Protein AF-A0A437DG33-F1 (afdb_monomer_lite)

InterPro domains:
  IPR027857 Protein SPO16 homolog [PF15162] (9-150)
  IPR027857 Protein SPO16 homolog [PTHR31408] (3-150)

Radius of gyration: 18.54 Å; chains: 1; bounding box: 57×45×47 Å

Organism: Oryzias javanicus (NCBI:txid123683)

Foldseek 3Di:
DDDPPPPVPQDEFEKEFEPLCCVPVLVVVNVVSVHHYHYDPPDQHQ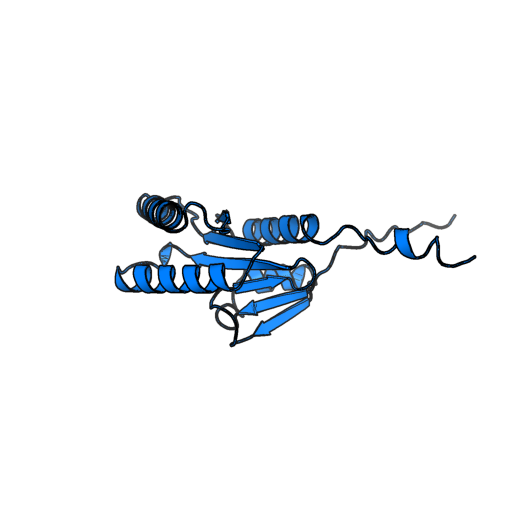KIAGPQLLEIEREDEQVPCPDPVVLVVVLVSVVVVLVVGQHYEYEYADQPVDPSSVVSVVVSCVVCPPGNYHYDYDNDSNVVSVVVVVVSVVSRDDPPPVVVVVPPPD

Secondary structure (DSSP, 8-state):
-------------EEEEEGGGTTSHHHHHHHHTT-EEEEESSS-TTEEEETTTTEEEEEEEGGG--SHHHHHHHHHHHHHHHHH-SEEEEEEE-SS--HHHHHHHHHHHHHTTTSSEEEEEESSHHHHHHHHHHHHHHHS---TTTTTTTSS--

Sequence (154 aa):
MATDGETTNQWKTTVIISSSIQNHESCRILSTQQHRIRFSDRITSGAFIFPLSGTAFLFVELQELAENSEELELMDRIKNFVEIHRNCFLLLFAPLNEPKELQTLKVIQNRFFGSNLKILTVRNYAEMVKGMLMIVKATSKPHMDSIRDRNASG

pLDDT: mean 85.23, std 17.35, range [36.38, 98.38]

Structure (mmCIF, N/CA/C/O backbone):
data_AF-A0A437DG33-F1
#
_entry.id   AF-A0A437DG33-F1
#
loop_
_atom_site.group_PDB
_atom_site.id
_atom_site.type_symbol
_atom_site.label_atom_id
_atom_site.label_alt_id
_atom_site.label_comp_id
_atom_site.label_asym_id
_atom_site.label_entity_id
_atom_site.label_seq_id
_atom_site.pdbx_PDB_ins_code
_atom_site.Cartn_x
_atom_site.Cartn_y
_atom_site.Cartn_z
_atom_site.occupancy
_atom_site.B_iso_or_equiv
_atom_site.auth_seq_id
_atom_site.auth_comp_id
_atom_site.auth_asym_id
_atom_site.auth_atom_id
_atom_site.pdbx_PDB_model_num
ATOM 1 N N . MET A 1 1 ? 38.107 10.844 -29.685 1.00 36.59 1 MET A N 1
ATOM 2 C CA . MET A 1 1 ? 37.844 10.737 -28.236 1.00 36.59 1 MET A CA 1
ATOM 3 C C . MET A 1 1 ? 36.358 10.473 -28.093 1.00 36.59 1 MET A C 1
ATOM 5 O O . MET A 1 1 ? 35.576 11.341 -28.452 1.00 36.59 1 MET A O 1
ATOM 9 N N . ALA A 1 2 ? 35.981 9.241 -27.753 1.00 36.38 2 ALA A N 1
ATOM 10 C CA . ALA A 1 2 ? 34.582 8.859 -27.605 1.00 36.38 2 ALA A CA 1
ATOM 11 C C . ALA A 1 2 ? 34.056 9.433 -26.285 1.00 36.38 2 ALA A C 1
ATOM 13 O O . ALA A 1 2 ? 34.645 9.204 -25.232 1.00 36.38 2 ALA A O 1
ATOM 14 N N . THR A 1 3 ? 32.993 10.227 -26.361 1.00 42.16 3 THR A N 1
ATOM 15 C CA . THR A 1 3 ? 32.213 10.656 -25.203 1.00 42.16 3 THR A CA 1
ATOM 16 C C . THR A 1 3 ? 31.373 9.468 -24.763 1.00 42.16 3 THR A C 1
ATOM 18 O O . THR A 1 3 ? 30.399 9.122 -25.434 1.00 42.16 3 THR A O 1
ATOM 21 N N . ASP A 1 4 ? 31.788 8.819 -23.682 1.00 44.69 4 ASP A N 1
ATOM 22 C CA . ASP A 1 4 ? 31.014 7.771 -23.033 1.00 44.69 4 ASP A CA 1
ATOM 23 C C . ASP A 1 4 ? 29.781 8.435 -22.403 1.00 44.69 4 ASP A C 1
ATOM 25 O O . ASP A 1 4 ? 29.853 9.117 -21.379 1.00 44.69 4 ASP A O 1
ATOM 29 N N . GLY A 1 5 ? 28.660 8.368 -23.119 1.00 43.00 5 GLY A N 1
ATOM 30 C CA . GLY A 1 5 ? 27.367 8.824 -22.638 1.00 43.00 5 GLY A CA 1
ATOM 31 C C . GLY A 1 5 ? 26.876 7.831 -21.603 1.00 43.00 5 GLY A C 1
ATOM 32 O O . GLY A 1 5 ? 26.131 6.913 -21.935 1.00 43.00 5 GLY A O 1
ATOM 33 N N . GLU A 1 6 ? 27.315 8.003 -20.360 1.00 41.72 6 GLU A N 1
ATOM 34 C CA . GLU A 1 6 ? 26.864 7.221 -19.218 1.00 41.72 6 GLU A CA 1
ATOM 35 C C . GLU A 1 6 ? 25.379 7.541 -18.973 1.00 41.72 6 GLU A C 1
ATOM 37 O O . GLU A 1 6 ? 24.998 8.422 -18.199 1.00 41.72 6 GLU A O 1
ATOM 42 N N . THR A 1 7 ? 24.494 6.863 -19.707 1.00 47.19 7 THR A N 1
ATOM 43 C CA . THR A 1 7 ? 23.064 6.869 -19.425 1.00 47.19 7 THR A CA 1
ATOM 44 C C . THR A 1 7 ? 22.897 6.233 -18.057 1.00 47.19 7 THR A C 1
ATOM 46 O O . THR A 1 7 ? 22.917 5.008 -17.929 1.00 47.19 7 THR A O 1
ATOM 49 N N . THR A 1 8 ? 22.776 7.060 -17.019 1.00 52.84 8 THR A N 1
ATOM 50 C CA . THR A 1 8 ? 22.376 6.607 -15.687 1.00 52.84 8 THR A CA 1
ATOM 51 C C . THR A 1 8 ? 21.097 5.790 -15.845 1.00 52.84 8 THR A C 1
ATOM 53 O O . THR A 1 8 ? 20.030 6.307 -16.174 1.00 52.84 8 THR A O 1
ATOM 56 N N . ASN A 1 9 ? 21.227 4.471 -15.724 1.00 63.84 9 ASN A N 1
ATOM 57 C CA . ASN A 1 9 ? 20.149 3.550 -16.043 1.00 63.84 9 ASN A CA 1
ATOM 58 C C . ASN A 1 9 ? 19.071 3.725 -14.962 1.00 63.84 9 ASN A C 1
ATOM 60 O O . ASN A 1 9 ? 19.217 3.248 -13.833 1.00 63.84 9 ASN A O 1
ATOM 64 N N . GLN A 1 10 ? 18.038 4.519 -15.257 1.00 79.75 10 GLN A N 1
ATOM 65 C CA . GLN A 1 10 ? 17.019 4.880 -14.278 1.00 79.75 10 GLN A CA 1
ATOM 66 C C . GLN A 1 10 ? 16.288 3.609 -13.841 1.00 79.75 10 GLN A C 1
ATOM 68 O O . GLN A 1 10 ? 15.627 2.959 -14.648 1.00 79.75 10 GLN A O 1
ATOM 73 N N . TRP A 1 11 ? 16.404 3.253 -12.560 1.00 88.69 11 TRP A N 1
ATOM 74 C CA . TRP A 1 11 ? 15.794 2.040 -12.014 1.00 88.69 11 TRP A CA 1
ATOM 75 C C . TRP A 1 11 ? 14.281 2.018 -12.268 1.00 88.69 11 TRP A C 1
ATOM 77 O O . TRP A 1 11 ? 13.568 2.948 -11.885 1.00 88.69 11 TRP A O 1
ATOM 87 N N . LYS A 1 12 ? 13.792 0.943 -12.894 1.00 91.94 12 LYS A N 1
ATOM 88 C CA . LYS A 1 12 ? 12.369 0.712 -13.171 1.00 91.94 12 LYS A CA 1
ATOM 89 C C . LYS A 1 12 ? 11.863 -0.506 -12.404 1.00 91.94 12 LYS A C 1
ATOM 91 O O . LYS A 1 12 ? 12.618 -1.400 -12.039 1.00 91.94 12 LYS A O 1
ATOM 96 N N . THR A 1 13 ? 10.552 -0.553 -12.198 1.00 94.00 13 THR A N 1
ATOM 97 C CA . THR A 1 13 ? 9.862 -1.675 -11.553 1.00 94.00 13 THR A CA 1
ATOM 98 C C . THR A 1 13 ? 8.448 -1.799 -12.113 1.00 94.00 13 THR A C 1
ATOM 100 O O . THR A 1 13 ? 7.987 -0.919 -12.846 1.00 94.00 13 THR A O 1
ATOM 103 N N . THR A 1 14 ? 7.777 -2.901 -11.786 1.00 96.12 14 THR A N 1
ATOM 104 C CA . THR A 1 14 ? 6.357 -3.108 -12.079 1.00 96.12 14 THR A CA 1
ATOM 105 C C . THR A 1 14 ? 5.549 -2.955 -10.799 1.00 96.12 14 THR A C 1
ATOM 107 O O . THR A 1 14 ? 5.908 -3.529 -9.771 1.00 96.12 14 THR A O 1
ATOM 110 N N . VAL A 1 15 ? 4.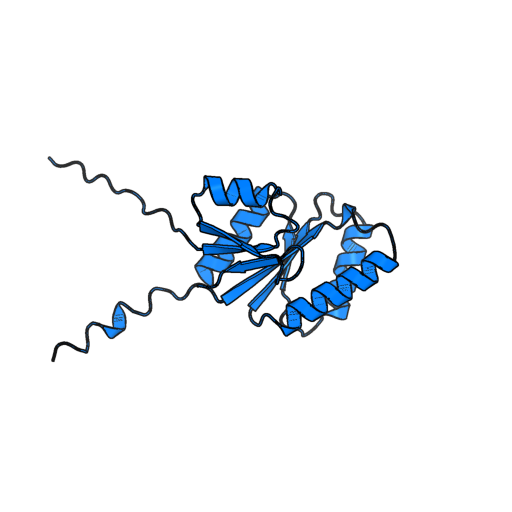445 -2.222 -10.884 1.00 97.81 15 VAL A N 1
ATOM 111 C CA . VAL A 1 15 ? 3.476 -2.045 -9.804 1.00 97.81 15 VAL A CA 1
ATOM 112 C C . VAL A 1 15 ? 2.089 -2.468 -10.284 1.00 97.81 15 VAL A C 1
ATOM 114 O O . VAL A 1 15 ? 1.682 -2.150 -11.403 1.00 97.81 15 VAL A O 1
ATOM 117 N N . ILE A 1 16 ? 1.380 -3.216 -9.444 1.00 98.25 16 ILE A N 1
ATOM 118 C CA . ILE A 1 16 ? -0.036 -3.541 -9.614 1.00 98.25 16 ILE A CA 1
ATOM 119 C C . ILE A 1 16 ? -0.815 -2.624 -8.676 1.00 98.25 16 ILE A C 1
ATOM 121 O O . ILE A 1 16 ? -0.557 -2.624 -7.475 1.00 98.25 16 ILE A O 1
ATOM 125 N N . ILE A 1 17 ? -1.727 -1.828 -9.216 1.00 98.25 17 ILE A N 1
ATOM 126 C CA . ILE A 1 17 ? -2.469 -0.797 -8.490 1.00 98.25 17 ILE A CA 1
ATOM 127 C C . ILE A 1 17 ? -3.953 -1.154 -8.499 1.00 98.25 17 ILE A C 1
ATOM 129 O O . ILE A 1 17 ? -4.469 -1.639 -9.508 1.00 98.25 17 ILE A O 1
ATOM 133 N N . SER A 1 18 ? -4.638 -0.931 -7.378 1.00 97.69 18 SER A N 1
ATOM 134 C CA . SER A 1 18 ? -6.089 -1.098 -7.316 1.00 97.69 18 SER A CA 1
ATOM 135 C C . SER A 1 18 ? -6.768 -0.189 -8.337 1.00 97.69 18 SER A C 1
ATOM 137 O O . SER A 1 18 ? -6.489 1.012 -8.387 1.00 97.69 18 SER A O 1
ATOM 139 N N . SER A 1 19 ? -7.709 -0.732 -9.110 1.00 96.88 19 SER A N 1
ATOM 140 C CA . SER A 1 19 ? -8.491 0.054 -10.073 1.00 96.88 19 SER A CA 1
ATOM 141 C C . SER A 1 19 ? -9.273 1.197 -9.409 1.00 96.88 19 SER A C 1
ATOM 143 O O . SER A 1 19 ? -9.558 2.194 -10.068 1.00 96.88 19 SER A O 1
ATOM 145 N N . SER A 1 20 ? -9.555 1.111 -8.099 1.00 95.00 20 SER A N 1
ATOM 146 C CA . SER A 1 20 ? -10.225 2.179 -7.337 1.00 95.00 20 SER A CA 1
ATOM 147 C C . SER A 1 20 ? -9.462 3.507 -7.301 1.00 95.00 20 SER A C 1
ATOM 149 O O . SER A 1 20 ? -10.075 4.549 -7.106 1.00 95.00 20 SER A O 1
ATOM 151 N N . ILE A 1 21 ? -8.146 3.492 -7.534 1.00 93.38 21 ILE A N 1
ATOM 152 C CA . ILE A 1 21 ? -7.284 4.685 -7.518 1.00 93.38 21 ILE A CA 1
ATOM 153 C C . ILE A 1 21 ? -6.563 4.901 -8.858 1.00 93.38 21 ILE A C 1
ATOM 155 O O . ILE A 1 21 ? -5.524 5.555 -8.925 1.00 93.38 21 ILE A O 1
ATOM 159 N N . GLN A 1 22 ? -7.100 4.366 -9.959 1.00 93.44 22 GLN A N 1
ATOM 160 C CA . GLN A 1 22 ? -6.448 4.442 -11.275 1.00 93.44 22 GLN A CA 1
ATOM 161 C C . GLN A 1 22 ? -6.225 5.876 -11.791 1.00 93.44 22 GLN A C 1
ATOM 163 O O . GLN A 1 22 ? -5.235 6.134 -12.471 1.00 93.44 22 GLN A O 1
ATOM 168 N N . ASN A 1 23 ? -7.100 6.815 -11.412 1.00 92.50 23 ASN A N 1
ATOM 169 C CA . ASN A 1 23 ? -7.025 8.230 -11.800 1.00 92.50 23 ASN A CA 1
ATOM 170 C C . ASN A 1 23 ? -6.278 9.104 -10.775 1.00 92.50 23 ASN A C 1
ATOM 172 O O . ASN A 1 23 ? -6.239 10.323 -10.913 1.00 92.50 23 ASN A O 1
ATOM 176 N N . HIS A 1 24 ? -5.706 8.495 -9.736 1.00 93.19 24 HIS A N 1
ATOM 177 C CA . HIS A 1 24 ? -5.035 9.203 -8.654 1.00 93.19 24 HIS A CA 1
ATOM 178 C C . HIS A 1 24 ? -3.672 9.773 -9.093 1.00 93.19 24 HIS A C 1
ATOM 180 O O . HIS A 1 24 ? -2.974 9.191 -9.928 1.00 93.19 24 HIS A O 1
ATOM 186 N N . GLU A 1 25 ? -3.244 10.892 -8.498 1.00 94.19 25 GLU A N 1
ATOM 187 C CA . GLU A 1 25 ? -2.017 11.611 -8.887 1.00 94.19 25 GLU A CA 1
ATOM 188 C C . GLU A 1 25 ? -0.754 10.738 -8.783 1.00 94.19 25 GLU A C 1
ATOM 190 O O . GLU A 1 25 ? 0.156 10.825 -9.608 1.00 94.19 25 GLU A O 1
ATOM 195 N N . SER A 1 26 ? -0.715 9.809 -7.826 1.00 94.38 26 SER A N 1
ATOM 196 C CA . SER A 1 26 ? 0.388 8.848 -7.695 1.00 94.38 26 SER A CA 1
ATOM 197 C C . SER A 1 26 ? 0.609 8.000 -8.955 1.00 94.38 26 SER A C 1
ATOM 199 O O . SER A 1 26 ? 1.758 7.728 -9.309 1.00 94.38 26 SER A O 1
ATOM 201 N N . CYS A 1 27 ? -0.455 7.632 -9.676 1.00 95.19 27 CYS A N 1
ATOM 202 C CA . CYS A 1 27 ? -0.376 6.888 -10.936 1.00 95.19 27 CYS A CA 1
ATOM 203 C C . CYS A 1 27 ? 0.279 7.724 -12.043 1.00 95.19 27 CYS A C 1
ATOM 205 O O . CYS A 1 27 ? 1.062 7.197 -12.839 1.00 95.19 27 CYS A O 1
ATOM 207 N N . ARG A 1 28 ? 0.021 9.037 -12.064 1.00 96.06 28 ARG A N 1
ATOM 208 C CA . ARG A 1 28 ? 0.639 9.982 -13.008 1.00 96.06 28 ARG A CA 1
ATOM 209 C C . ARG A 1 28 ? 2.127 10.157 -12.722 1.00 96.06 28 ARG A C 1
ATOM 211 O O . ARG A 1 28 ? 2.933 10.106 -13.652 1.00 96.06 28 ARG A O 1
ATOM 218 N N . ILE A 1 29 ? 2.506 10.274 -11.448 1.00 96.50 29 ILE A N 1
ATOM 219 C CA . ILE A 1 29 ? 3.912 10.376 -11.024 1.00 96.50 29 ILE A CA 1
ATOM 220 C C . ILE A 1 29 ? 4.679 9.099 -11.400 1.00 96.50 29 ILE A C 1
ATOM 222 O O . ILE A 1 29 ? 5.731 9.175 -12.036 1.00 96.50 29 ILE A O 1
ATOM 226 N N . LEU A 1 30 ? 4.128 7.921 -11.082 1.00 95.94 30 LEU A N 1
ATOM 227 C CA . LEU A 1 30 ? 4.723 6.623 -11.428 1.00 95.94 30 LEU A CA 1
ATOM 228 C C . LEU A 1 30 ? 4.874 6.436 -12.948 1.00 95.94 30 LEU A C 1
ATOM 230 O O . LEU A 1 30 ? 5.916 5.965 -13.409 1.00 95.94 30 LEU A O 1
ATOM 234 N N . SER A 1 31 ? 3.866 6.849 -13.725 1.00 94.06 31 SER A N 1
ATOM 235 C CA . SER A 1 31 ? 3.899 6.811 -15.196 1.00 94.06 31 SER A CA 1
ATOM 236 C C . SER A 1 31 ? 4.959 7.747 -15.774 1.00 94.06 31 SER A C 1
ATOM 238 O O . SER A 1 31 ? 5.707 7.353 -16.665 1.00 94.06 31 SER A O 1
ATOM 240 N N . THR A 1 32 ? 5.076 8.965 -15.237 1.00 94.94 32 THR A N 1
ATOM 241 C CA . THR A 1 32 ? 6.070 9.963 -15.675 1.00 94.94 32 THR A CA 1
ATOM 242 C C . THR A 1 32 ? 7.496 9.475 -15.419 1.00 94.94 32 THR A C 1
ATOM 244 O O . THR A 1 32 ? 8.397 9.702 -16.220 1.00 94.94 32 THR A O 1
ATOM 247 N N . GLN A 1 33 ? 7.698 8.718 -14.339 1.00 94.06 33 GLN A N 1
ATOM 248 C CA . GLN A 1 33 ? 8.959 8.039 -14.035 1.00 94.06 33 GLN A CA 1
ATOM 249 C C . GLN A 1 33 ? 9.153 6.730 -14.830 1.00 94.06 33 GLN A C 1
ATOM 251 O O . GLN A 1 33 ? 10.124 6.011 -14.604 1.00 94.06 33 GLN A O 1
ATOM 256 N N . GLN A 1 34 ? 8.270 6.423 -15.787 1.00 93.06 34 GLN A N 1
ATOM 257 C CA . GLN A 1 34 ? 8.272 5.249 -16.671 1.00 93.06 34 GLN A CA 1
ATOM 258 C C . GLN A 1 34 ? 8.310 3.898 -15.928 1.00 93.06 34 GLN A C 1
ATOM 260 O O . GLN A 1 34 ? 8.895 2.925 -16.412 1.00 93.06 34 GLN A O 1
ATOM 265 N N . HIS A 1 35 ? 7.703 3.817 -14.740 1.00 94.94 35 HIS A N 1
ATOM 266 C CA . HIS A 1 35 ? 7.423 2.529 -14.106 1.00 94.94 35 HIS A CA 1
ATOM 267 C C . HIS A 1 35 ? 6.282 1.817 -14.841 1.00 94.94 35 HIS A C 1
ATOM 269 O O . HIS A 1 35 ? 5.375 2.449 -15.382 1.00 94.94 35 HIS A O 1
ATOM 275 N N . ARG A 1 36 ? 6.298 0.481 -14.852 1.00 96.56 36 ARG A N 1
ATOM 276 C CA . ARG A 1 36 ? 5.235 -0.298 -15.493 1.00 96.56 36 ARG A CA 1
ATOM 277 C C . ARG A 1 36 ? 4.046 -0.423 -14.546 1.00 96.56 36 ARG A C 1
ATOM 279 O O . ARG A 1 36 ? 4.148 -1.112 -13.533 1.00 96.56 36 ARG A O 1
ATOM 286 N N . ILE A 1 37 ? 2.920 0.182 -14.904 1.00 97.69 37 ILE A N 1
ATOM 287 C CA . ILE A 1 37 ? 1.678 0.115 -14.126 1.00 97.69 37 ILE A CA 1
ATOM 288 C C . ILE A 1 37 ? 0.750 -0.956 -14.704 1.00 97.69 37 ILE A C 1
ATOM 290 O O . ILE A 1 37 ? 0.607 -1.087 -15.920 1.00 97.69 37 ILE A O 1
ATOM 294 N N . ARG A 1 38 ? 0.124 -1.740 -13.825 1.00 97.94 38 ARG A N 1
ATOM 295 C CA . ARG A 1 38 ? -0.997 -2.631 -14.140 1.00 97.94 38 ARG A CA 1
ATOM 296 C C . ARG A 1 38 ? -2.129 -2.343 -13.164 1.00 97.94 38 ARG A C 1
ATOM 298 O O . ARG A 1 38 ? -1.859 -2.195 -11.979 1.00 97.94 38 ARG A O 1
ATOM 305 N N . PHE A 1 39 ? -3.365 -2.311 -13.637 1.00 97.94 39 PHE A N 1
ATOM 306 C CA . PHE A 1 39 ? -4.533 -2.145 -12.772 1.00 97.94 39 PHE A CA 1
ATOM 307 C C . PHE A 1 39 ? -5.199 -3.492 -12.482 1.00 97.94 39 PHE A C 1
ATOM 309 O O . PHE A 1 39 ? -5.108 -4.413 -13.297 1.00 97.94 39 PHE A O 1
ATOM 316 N N . SER A 1 40 ? -5.819 -3.622 -11.310 1.00 97.56 40 SER A N 1
ATOM 317 C CA . SER A 1 40 ? -6.555 -4.818 -10.893 1.00 97.56 40 SER A CA 1
ATOM 318 C C . SER A 1 40 ? -7.713 -4.447 -9.969 1.00 97.56 40 SER A C 1
ATOM 320 O O . SER A 1 40 ? -7.545 -3.674 -9.029 1.00 97.56 40 SER A O 1
ATOM 322 N N . ASP A 1 41 ? -8.876 -5.035 -10.219 1.00 96.00 41 ASP A N 1
ATOM 323 C CA . ASP A 1 41 ? -10.087 -4.971 -9.394 1.00 96.00 41 ASP A CA 1
ATOM 324 C C . ASP A 1 41 ? -10.107 -6.034 -8.279 1.00 96.00 41 ASP A C 1
ATOM 326 O O . ASP A 1 41 ? -10.910 -5.956 -7.356 1.00 96.00 41 ASP A O 1
ATOM 330 N N . ARG A 1 42 ? -9.203 -7.022 -8.336 1.00 94.44 42 ARG A N 1
ATOM 331 C CA . ARG A 1 42 ? -9.151 -8.160 -7.396 1.00 94.44 42 ARG A CA 1
ATOM 332 C C . ARG A 1 42 ? -8.288 -7.933 -6.157 1.00 94.44 42 ARG A C 1
ATOM 334 O O . ARG A 1 42 ? -8.113 -8.854 -5.365 1.00 94.44 42 ARG A O 1
ATOM 341 N N . ILE A 1 43 ? -7.672 -6.764 -6.031 1.00 95.69 43 ILE A N 1
ATOM 342 C CA . ILE A 1 43 ? -6.796 -6.432 -4.902 1.00 95.69 43 ILE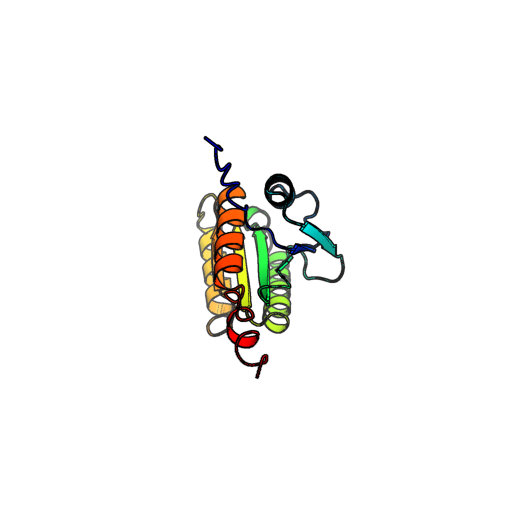 A CA 1
ATOM 343 C C . ILE A 1 43 ? -7.472 -5.403 -4.005 1.00 95.69 43 ILE A C 1
ATOM 345 O O . ILE A 1 43 ? -8.400 -4.721 -4.432 1.00 95.69 43 ILE A O 1
ATOM 349 N N . THR A 1 44 ? -7.014 -5.297 -2.759 1.00 96.00 44 THR A N 1
ATOM 350 C CA . THR A 1 44 ? -7.587 -4.372 -1.778 1.00 96.00 44 THR A CA 1
ATOM 351 C C . THR A 1 44 ? -7.674 -2.950 -2.339 1.00 96.00 44 THR A C 1
ATOM 353 O O . THR A 1 44 ? -6.706 -2.448 -2.913 1.00 96.00 44 THR A O 1
ATOM 356 N N . SER A 1 45 ? -8.821 -2.286 -2.155 1.00 94.88 45 SER A N 1
ATOM 357 C CA . SER A 1 45 ? -9.003 -0.895 -2.588 1.00 94.88 45 SER A CA 1
ATOM 358 C C . SER A 1 45 ? -7.899 0.002 -2.018 1.00 94.88 45 SER A C 1
ATOM 360 O O . SER A 1 45 ? -7.576 -0.102 -0.837 1.00 94.88 45 SER A O 1
ATOM 362 N N . GLY A 1 46 ? -7.301 0.851 -2.859 1.00 95.06 46 GLY A N 1
ATOM 363 C CA . GLY A 1 46 ? -6.172 1.709 -2.481 1.00 95.06 46 GLY A CA 1
ATOM 364 C C . GLY A 1 46 ? -4.804 1.011 -2.444 1.00 95.06 46 GLY A C 1
ATOM 365 O O . GLY A 1 46 ? -3.819 1.632 -2.046 1.00 95.06 46 GLY A O 1
ATOM 366 N N . ALA A 1 47 ? -4.704 -0.266 -2.831 1.00 97.75 47 ALA A N 1
ATOM 367 C CA . ALA A 1 47 ? -3.443 -0.999 -2.761 1.00 97.75 47 ALA A CA 1
ATOM 368 C C . ALA A 1 47 ? -2.486 -0.725 -3.934 1.00 97.75 47 ALA A C 1
ATOM 370 O O . ALA A 1 47 ? -2.893 -0.569 -5.087 1.00 97.75 47 ALA A O 1
ATOM 371 N N . PHE A 1 48 ? -1.190 -0.787 -3.622 1.00 98.38 48 PHE A N 1
ATOM 372 C CA . PHE A 1 48 ? -0.066 -0.841 -4.551 1.00 98.38 48 PHE A CA 1
ATOM 373 C C . PHE A 1 48 ? 0.784 -2.066 -4.217 1.00 98.38 48 PHE A C 1
ATOM 375 O O . PHE A 1 48 ? 1.328 -2.175 -3.120 1.00 98.38 48 PHE A O 1
ATOM 382 N N . ILE A 1 49 ? 0.941 -2.984 -5.159 1.00 97.94 49 ILE A N 1
ATOM 383 C CA . ILE A 1 49 ? 1.698 -4.222 -4.979 1.00 97.94 49 ILE A CA 1
ATOM 384 C C . ILE A 1 49 ? 2.901 -4.182 -5.910 1.00 97.94 49 ILE A C 1
ATOM 386 O O . ILE A 1 49 ? 2.746 -3.991 -7.114 1.00 97.94 49 ILE A O 1
ATOM 390 N N . PHE A 1 50 ? 4.096 -4.401 -5.366 1.00 97.12 50 PHE A N 1
ATOM 391 C CA . PHE A 1 50 ? 5.341 -4.496 -6.124 1.00 97.12 50 PHE A CA 1
ATOM 392 C C . PHE A 1 50 ? 5.802 -5.957 -6.148 1.00 97.12 50 PHE A C 1
ATOM 394 O O . PHE 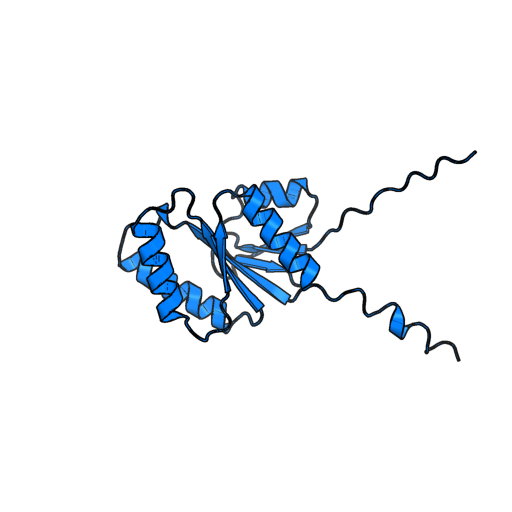A 1 50 ? 6.459 -6.412 -5.208 1.00 97.12 50 PHE A O 1
ATOM 401 N N . PRO A 1 51 ? 5.478 -6.728 -7.206 1.00 94.50 51 PRO A N 1
ATOM 402 C CA . PRO A 1 51 ? 5.683 -8.175 -7.199 1.00 94.50 51 PRO A CA 1
ATOM 403 C C . PRO A 1 51 ? 7.153 -8.580 -7.054 1.00 94.50 51 PRO A C 1
ATOM 405 O O . PRO A 1 51 ? 7.449 -9.585 -6.421 1.00 94.50 51 PRO A O 1
ATOM 408 N N . LEU A 1 52 ? 8.076 -7.785 -7.609 1.00 91.62 52 LEU A N 1
ATOM 409 C CA . LEU A 1 52 ? 9.512 -8.088 -7.590 1.00 91.62 52 LEU A CA 1
ATOM 410 C C . LEU A 1 52 ? 10.146 -7.936 -6.201 1.00 91.62 52 LEU A C 1
ATOM 412 O O . LEU A 1 52 ? 11.065 -8.680 -5.871 1.00 91.62 52 LEU A O 1
ATOM 416 N N . SER A 1 53 ? 9.666 -6.993 -5.385 1.00 92.50 53 SER A N 1
ATOM 417 C CA . SER A 1 53 ? 10.146 -6.810 -4.008 1.00 92.50 53 SER A CA 1
ATOM 418 C C . SER A 1 53 ? 9.341 -7.612 -2.986 1.00 92.50 53 SER A C 1
ATOM 420 O O . SER A 1 53 ? 9.774 -7.760 -1.847 1.00 92.50 53 SER A O 1
ATOM 422 N N . GLY A 1 54 ? 8.155 -8.103 -3.361 1.00 94.12 54 GLY A N 1
ATOM 423 C CA . GLY A 1 54 ? 7.202 -8.690 -2.419 1.00 94.12 54 GLY A CA 1
ATOM 424 C C . GLY A 1 54 ? 6.621 -7.670 -1.433 1.00 94.12 54 GLY A C 1
ATOM 425 O O . GLY A 1 54 ? 6.066 -8.063 -0.408 1.00 94.12 54 GLY A O 1
ATOM 426 N N . THR A 1 55 ? 6.760 -6.372 -1.723 1.00 97.00 55 THR A N 1
ATOM 427 C CA . THR A 1 55 ? 6.299 -5.277 -0.863 1.00 97.00 55 THR A CA 1
ATOM 428 C C . THR A 1 55 ? 4.947 -4.760 -1.339 1.00 97.00 55 THR A C 1
ATOM 430 O O . THR A 1 55 ? 4.751 -4.525 -2.534 1.00 97.00 55 THR A O 1
ATOM 433 N N . ALA A 1 56 ? 4.027 -4.546 -0.402 1.00 98.12 56 ALA A N 1
ATOM 434 C CA . ALA A 1 56 ? 2.714 -3.976 -0.673 1.00 98.12 56 ALA A CA 1
ATOM 435 C C . ALA A 1 56 ? 2.462 -2.725 0.175 1.00 98.12 56 ALA A C 1
ATOM 437 O O . ALA A 1 56 ? 2.920 -2.625 1.313 1.00 98.12 56 ALA A O 1
ATOM 438 N N . PHE A 1 57 ? 1.699 -1.790 -0.377 1.00 98.38 57 PHE A N 1
ATOM 439 C CA . PHE A 1 57 ? 1.259 -0.578 0.298 1.00 98.38 57 PHE A CA 1
ATOM 440 C C . PHE A 1 57 ? -0.256 -0.455 0.206 1.00 98.38 57 PHE A C 1
ATOM 442 O O . PHE A 1 57 ? -0.821 -0.750 -0.844 1.00 98.38 57 PHE A O 1
ATOM 449 N N . LEU A 1 58 ? -0.896 0.007 1.272 1.00 97.69 58 LEU A N 1
ATOM 450 C CA . LEU A 1 58 ? -2.305 0.386 1.288 1.00 97.69 58 LEU A CA 1
ATOM 451 C C . LEU A 1 58 ? -2.392 1.892 1.516 1.00 97.69 58 LEU A C 1
ATOM 453 O O . LEU A 1 58 ? -1.910 2.375 2.537 1.00 97.69 58 LEU A O 1
ATOM 457 N N . PHE A 1 59 ? -2.972 2.626 0.572 1.00 95.94 59 PHE A N 1
ATOM 458 C CA . PHE A 1 59 ? -3.185 4.065 0.694 1.00 95.94 59 PHE A CA 1
ATOM 459 C C . PHE A 1 59 ? -4.521 4.377 1.360 1.00 95.94 59 PHE A C 1
ATOM 461 O O . PHE A 1 59 ? -5.546 3.781 1.025 1.00 95.94 59 PHE A O 1
ATOM 468 N N . VAL A 1 60 ? -4.485 5.307 2.312 1.00 92.06 60 VAL A N 1
ATOM 469 C CA . VAL A 1 60 ? -5.649 5.783 3.055 1.00 92.06 60 VAL A CA 1
ATOM 470 C C . VAL A 1 60 ? -5.546 7.290 3.206 1.00 92.06 60 VAL A C 1
ATOM 472 O O . VAL A 1 60 ? -4.560 7.796 3.746 1.00 92.06 60 VAL A O 1
ATOM 475 N N . GLU A 1 61 ? -6.584 7.989 2.768 1.00 88.38 61 GLU A N 1
ATOM 476 C CA . GLU A 1 61 ? -6.752 9.417 2.990 1.00 88.38 61 GLU A CA 1
ATOM 477 C C . GLU A 1 61 ? -7.656 9.646 4.201 1.00 88.38 61 GLU A C 1
ATOM 479 O O . GLU A 1 61 ? -8.782 9.160 4.249 1.00 88.38 61 GLU A O 1
ATOM 484 N N . LEU A 1 62 ? -7.137 10.332 5.224 1.00 79.75 62 LEU A N 1
ATOM 485 C CA . LEU A 1 62 ? -7.856 10.506 6.491 1.00 79.75 62 LEU A CA 1
ATOM 486 C C . LEU A 1 62 ? -8.936 11.585 6.445 1.00 79.75 62 LEU A C 1
ATOM 488 O O . LEU A 1 62 ? -9.860 11.552 7.252 1.00 79.75 62 LEU A O 1
ATOM 492 N N . GLN A 1 63 ? -8.827 12.526 5.508 1.00 68.06 63 GLN A N 1
ATOM 493 C CA . GLN A 1 63 ? -9.802 13.604 5.340 1.00 68.06 63 GLN A CA 1
ATOM 494 C C . GLN A 1 63 ? -11.180 13.086 4.908 1.00 68.06 63 GLN A C 1
ATOM 496 O O . GLN A 1 63 ? -12.185 13.726 5.202 1.00 68.06 63 GLN A O 1
ATOM 501 N N . GLU A 1 64 ? -11.236 11.918 4.263 1.00 63.84 64 GLU A N 1
ATOM 502 C CA . GLU A 1 64 ? -12.485 11.294 3.817 1.00 63.84 64 GLU A CA 1
ATOM 503 C C . GLU A 1 64 ? -13.188 10.493 4.921 1.00 63.84 64 GLU A C 1
ATOM 505 O O . GLU A 1 64 ? -14.320 10.076 4.730 1.00 63.84 64 GLU A O 1
ATOM 510 N N . LEU A 1 65 ? -12.545 10.286 6.076 1.00 69.25 65 LEU A N 1
ATOM 511 C CA . LEU A 1 65 ? -13.081 9.468 7.163 1.00 69.25 65 LEU A CA 1
ATOM 512 C C . LEU A 1 65 ? -13.978 10.329 8.056 1.00 69.25 65 LEU A C 1
ATOM 514 O O . LEU A 1 65 ? -13.522 10.878 9.061 1.00 69.25 65 LEU A O 1
ATOM 518 N N . ALA A 1 66 ? -15.228 10.540 7.662 1.00 62.50 66 ALA A N 1
ATOM 519 C CA . ALA A 1 66 ? -16.198 11.379 8.358 1.00 62.50 66 ALA A CA 1
ATOM 520 C C . ALA A 1 66 ? -16.986 10.605 9.427 1.00 62.50 66 ALA A C 1
ATOM 522 O O . ALA A 1 66 ? -17.299 11.189 10.470 1.00 62.50 66 ALA A O 1
ATOM 523 N N . GLU A 1 67 ? -17.246 9.313 9.207 1.00 71.12 67 GLU A N 1
ATOM 524 C CA . GLU A 1 67 ? -18.199 8.523 9.994 1.00 71.12 67 GLU A CA 1
ATOM 525 C C . GLU A 1 67 ? -17.585 7.288 10.679 1.00 71.12 67 GLU A C 1
ATOM 527 O O . GLU A 1 67 ? -16.661 6.649 10.183 1.00 71.12 67 GLU A O 1
ATOM 532 N N . ASN A 1 68 ? -18.162 6.884 11.819 1.00 72.19 68 ASN A N 1
ATOM 533 C CA . ASN A 1 68 ? -17.733 5.684 12.557 1.00 72.19 68 ASN A CA 1
ATOM 534 C C . ASN A 1 68 ? -17.886 4.384 11.738 1.00 72.19 68 ASN A C 1
ATOM 536 O O . ASN A 1 68 ? -17.166 3.414 11.967 1.00 72.19 68 ASN A O 1
ATOM 540 N N . SER A 1 69 ? -18.846 4.339 10.811 1.00 74.62 69 SER A N 1
ATOM 541 C CA . SER A 1 69 ? -19.057 3.233 9.864 1.00 74.62 69 SER A CA 1
ATOM 542 C C . SER A 1 69 ? -17.855 3.064 8.932 1.00 74.62 69 SER A C 1
ATOM 544 O O . SER A 1 69 ? -17.353 1.952 8.764 1.00 74.62 69 SER A O 1
ATOM 546 N N . GLU A 1 70 ? -17.349 4.171 8.397 1.00 81.12 70 GLU A N 1
ATOM 547 C CA . GLU A 1 70 ? -16.173 4.210 7.529 1.00 81.12 70 GLU A CA 1
ATOM 548 C C . GLU A 1 70 ? -14.907 3.822 8.304 1.00 81.12 70 GLU A C 1
ATOM 550 O O . GLU A 1 70 ? -14.039 3.133 7.767 1.00 81.12 70 GLU A O 1
ATOM 555 N N . GLU A 1 71 ? -14.807 4.189 9.591 1.00 82.31 71 GLU A N 1
ATOM 556 C CA . GLU A 1 71 ? -13.709 3.731 10.454 1.00 82.31 71 GLU A CA 1
ATOM 557 C C . GLU A 1 71 ? -13.706 2.206 10.613 1.00 82.31 71 GLU A C 1
ATOM 559 O O . GLU A 1 71 ? -12.645 1.582 10.560 1.00 82.31 71 GLU A O 1
ATOM 564 N N . LEU A 1 72 ? -14.875 1.581 10.785 1.00 86.00 72 LEU A N 1
ATOM 565 C CA . LEU A 1 72 ? -14.978 0.123 10.882 1.00 86.00 72 LEU A CA 1
ATOM 566 C C . LEU A 1 72 ? -14.588 -0.557 9.566 1.00 86.00 72 LEU A C 1
ATOM 568 O O . LEU A 1 72 ? -13.760 -1.473 9.584 1.00 86.00 72 LEU A O 1
ATOM 572 N N . GLU A 1 73 ? -15.107 -0.071 8.436 1.00 90.12 73 GLU A N 1
ATOM 573 C CA . GLU A 1 73 ? -14.762 -0.589 7.107 1.00 90.12 73 GLU A CA 1
ATOM 574 C C . GLU A 1 73 ? -13.260 -0.451 6.826 1.00 90.12 73 GLU A C 1
ATOM 576 O O . GLU A 1 73 ? -12.611 -1.390 6.353 1.00 90.12 73 GLU A O 1
ATOM 581 N N . LEU A 1 74 ? -12.672 0.694 7.182 1.00 91.19 74 LEU A N 1
ATOM 582 C CA . LEU A 1 74 ? -11.240 0.927 7.072 1.00 91.19 74 LEU A CA 1
ATOM 583 C C . LEU A 1 74 ? -10.445 -0.114 7.863 1.00 91.19 74 LEU A C 1
ATOM 585 O O . LEU A 1 74 ? -9.465 -0.661 7.355 1.00 91.19 74 LEU A O 1
ATOM 589 N N . MET A 1 75 ? -10.846 -0.399 9.100 1.00 93.44 75 MET A N 1
ATOM 590 C CA . MET A 1 75 ? -10.124 -1.342 9.950 1.00 93.44 75 MET A CA 1
ATOM 591 C C . MET A 1 75 ? -10.212 -2.775 9.422 1.00 93.44 75 MET A C 1
ATOM 593 O O . MET A 1 75 ? -9.204 -3.484 9.441 1.00 93.44 75 MET A O 1
ATOM 597 N N . ASP A 1 76 ? -11.367 -3.191 8.906 1.00 94.44 76 ASP A N 1
ATOM 598 C CA . ASP A 1 76 ? -11.524 -4.506 8.277 1.00 94.44 76 ASP A CA 1
ATOM 599 C C . ASP A 1 76 ? -10.710 -4.602 6.981 1.00 94.44 76 ASP A C 1
ATOM 601 O O . ASP A 1 76 ? -10.032 -5.604 6.731 1.00 94.44 76 ASP A O 1
ATOM 605 N N . ARG A 1 77 ? -10.665 -3.519 6.197 1.00 95.25 77 ARG A N 1
ATOM 606 C CA . ARG A 1 77 ? -9.813 -3.415 5.009 1.00 95.25 77 ARG A CA 1
ATOM 607 C C . ARG A 1 77 ? -8.327 -3.535 5.352 1.00 95.25 77 ARG A C 1
ATOM 609 O O . ARG A 1 77 ? -7.613 -4.285 4.683 1.00 95.25 77 ARG A O 1
ATOM 616 N N . ILE A 1 78 ? -7.856 -2.829 6.386 1.00 96.50 78 ILE A N 1
ATOM 617 C CA . ILE A 1 78 ? -6.465 -2.923 6.859 1.00 96.50 78 ILE A CA 1
ATOM 618 C C . ILE A 1 78 ? -6.177 -4.345 7.347 1.00 96.50 78 ILE A C 1
ATOM 620 O O . ILE A 1 78 ? -5.153 -4.911 6.975 1.00 96.50 78 ILE A O 1
ATOM 624 N N . LYS A 1 79 ? -7.083 -4.955 8.120 1.00 96.50 79 LYS A N 1
ATOM 625 C CA . LYS A 1 79 ? -6.922 -6.327 8.617 1.00 96.50 79 LYS A CA 1
ATOM 626 C C . LYS A 1 79 ? -6.739 -7.327 7.474 1.00 96.50 79 LYS A C 1
ATOM 628 O O . LYS A 1 79 ? -5.738 -8.039 7.456 1.00 96.50 79 LYS A O 1
ATOM 633 N N . ASN A 1 80 ? -7.637 -7.317 6.490 1.00 95.62 80 ASN A N 1
ATOM 634 C CA . ASN A 1 80 ? -7.544 -8.199 5.323 1.00 95.62 80 ASN A CA 1
ATOM 635 C C . ASN A 1 80 ? -6.225 -7.989 4.562 1.00 95.62 80 ASN A C 1
ATOM 637 O O . ASN A 1 80 ? -5.572 -8.941 4.141 1.00 95.62 80 ASN A O 1
ATOM 641 N N . PHE A 1 81 ? -5.794 -6.735 4.414 1.00 97.25 81 PHE A N 1
ATOM 642 C CA . PHE A 1 81 ? -4.532 -6.407 3.756 1.00 97.25 81 PHE A CA 1
ATOM 643 C C . PHE A 1 81 ? -3.307 -6.956 4.509 1.00 97.25 81 PHE A C 1
ATOM 645 O O . PHE A 1 81 ? -2.394 -7.509 3.893 1.00 97.25 81 PHE A O 1
ATOM 652 N N . VAL A 1 82 ? -3.297 -6.835 5.838 1.00 96.62 82 VAL A N 1
ATOM 653 C CA . VAL A 1 82 ? -2.232 -7.342 6.717 1.00 96.62 82 VAL A CA 1
ATOM 654 C C . VAL A 1 82 ? -2.128 -8.869 6.649 1.00 96.62 82 VAL A C 1
ATOM 656 O O . VAL A 1 82 ? -1.018 -9.396 6.586 1.00 96.62 82 VAL A O 1
ATOM 659 N N . GLU A 1 83 ? -3.262 -9.573 6.592 1.00 95.88 83 GLU A N 1
ATOM 660 C CA . GLU A 1 83 ? -3.308 -11.039 6.491 1.00 95.88 83 GLU A CA 1
ATOM 661 C C . GLU A 1 83 ? -2.764 -11.562 5.148 1.00 95.88 83 GLU A C 1
ATOM 663 O O . GLU A 1 83 ? -2.098 -12.598 5.105 1.00 95.88 83 GLU A O 1
ATOM 668 N N . ILE A 1 84 ? -2.995 -10.832 4.051 1.00 95.56 84 ILE A N 1
ATOM 669 C CA . ILE A 1 84 ? -2.558 -11.231 2.703 1.00 95.56 84 ILE A CA 1
ATOM 670 C C . ILE A 1 84 ? -1.064 -10.940 2.476 1.00 95.56 84 ILE A C 1
ATOM 672 O O . ILE A 1 84 ? -0.371 -11.700 1.791 1.00 95.56 84 ILE A O 1
ATOM 676 N N . HIS A 1 85 ? -0.540 -9.840 3.025 1.00 96.00 85 HIS A N 1
ATOM 677 C CA . HIS A 1 85 ? 0.782 -9.326 2.667 1.00 96.00 85 HIS A CA 1
ATOM 678 C C . HIS A 1 85 ? 1.780 -9.380 3.826 1.00 96.00 85 HIS A C 1
ATOM 680 O O . HIS A 1 85 ? 1.682 -8.623 4.785 1.00 96.00 85 HIS A O 1
ATOM 686 N N . ARG A 1 86 ? 2.834 -10.197 3.680 1.00 92.06 86 ARG A N 1
ATOM 687 C CA . ARG A 1 86 ? 3.899 -10.346 4.694 1.00 92.06 86 ARG A CA 1
ATOM 688 C C . ARG A 1 86 ? 4.738 -9.082 4.907 1.00 92.06 86 ARG A C 1
ATOM 690 O O . ARG A 1 86 ? 5.071 -8.769 6.046 1.00 92.06 86 ARG A O 1
ATOM 697 N N . ASN A 1 87 ? 5.094 -8.367 3.838 1.00 95.56 87 ASN A N 1
ATOM 698 C CA . ASN A 1 87 ? 5.830 -7.105 3.920 1.00 95.56 87 ASN A CA 1
ATOM 699 C C . ASN A 1 87 ? 4.934 -5.958 3.451 1.00 95.56 87 ASN A C 1
ATOM 701 O O . ASN A 1 87 ? 4.886 -5.645 2.259 1.00 95.56 87 ASN A O 1
ATOM 705 N N . CYS A 1 88 ? 4.194 -5.375 4.390 1.00 97.25 88 CYS A N 1
ATOM 706 C CA . CYS A 1 88 ? 3.141 -4.424 4.085 1.00 97.25 88 CYS A CA 1
ATOM 707 C C . CYS A 1 88 ? 3.309 -3.101 4.833 1.00 97.25 88 CYS A C 1
ATOM 709 O O . CYS A 1 88 ? 3.861 -3.034 5.935 1.00 97.25 88 CYS A O 1
ATOM 711 N N . PHE A 1 89 ? 2.844 -2.037 4.187 1.00 98.12 89 PHE A N 1
ATOM 712 C CA . PHE A 1 89 ? 2.910 -0.680 4.701 1.00 98.12 89 PHE A CA 1
ATOM 713 C C . PHE A 1 89 ? 1.554 0.009 4.533 1.00 98.12 89 PHE A C 1
ATOM 715 O O . PHE A 1 89 ? 0.936 -0.083 3.474 1.00 98.12 89 PHE A O 1
ATOM 722 N N . LEU A 1 90 ? 1.105 0.731 5.551 1.00 96.94 90 LEU A N 1
ATOM 723 C CA . LEU A 1 90 ? -0.002 1.673 5.448 1.00 96.94 90 LEU A CA 1
ATOM 724 C C . LEU A 1 90 ? 0.560 3.051 5.094 1.00 96.94 90 LEU A C 1
ATOM 726 O O . LEU A 1 90 ? 1.396 3.575 5.829 1.00 96.94 90 LEU A O 1
ATOM 730 N N . LEU A 1 91 ? 0.107 3.632 3.988 1.00 96.31 91 LEU A N 1
ATOM 731 C CA . LEU A 1 91 ? 0.393 5.008 3.594 1.00 96.31 91 LEU A CA 1
ATOM 732 C C . LEU A 1 91 ? -0.771 5.878 4.056 1.00 96.31 91 LEU A C 1
ATOM 734 O O . LEU A 1 91 ? -1.850 5.840 3.467 1.00 96.31 91 LEU A O 1
ATOM 738 N N . LEU A 1 92 ? -0.540 6.633 5.121 1.00 92.56 92 LEU A N 1
ATOM 739 C CA . LEU A 1 92 ? -1.542 7.473 5.752 1.00 92.56 92 LEU A CA 1
ATOM 740 C C . LEU A 1 92 ? -1.371 8.915 5.276 1.00 92.56 92 LEU A C 1
ATOM 742 O O . LEU A 1 92 ? -0.406 9.583 5.659 1.00 92.56 92 LEU A O 1
ATOM 746 N N . PHE A 1 93 ? -2.273 9.383 4.417 1.00 90.56 93 PHE A N 1
ATOM 747 C CA . PHE A 1 93 ? -2.251 10.753 3.920 1.00 90.56 93 PHE A CA 1
ATOM 748 C C . PHE A 1 93 ? -2.859 11.697 4.956 1.00 90.56 93 PHE A C 1
ATOM 750 O O . PHE A 1 93 ? -4.060 11.647 5.223 1.00 90.56 93 PHE A O 1
ATOM 757 N N . ALA A 1 94 ? -1.989 12.512 5.554 1.00 86.81 94 ALA A N 1
ATOM 758 C CA . ALA A 1 94 ? -2.285 13.420 6.658 1.00 86.81 94 ALA A CA 1
ATOM 759 C C . ALA A 1 94 ? -1.536 14.753 6.444 1.00 86.81 94 ALA A C 1
ATOM 761 O O . ALA A 1 94 ? -0.467 14.981 7.031 1.00 86.81 94 ALA A O 1
ATOM 762 N N . PRO A 1 95 ? -2.001 15.613 5.517 1.00 82.50 95 PRO A N 1
ATOM 763 C CA . PRO A 1 95 ? -1.275 16.821 5.133 1.00 82.50 95 PRO A CA 1
ATOM 764 C C . PRO A 1 95 ? -1.211 17.863 6.256 1.00 82.50 95 PRO A C 1
ATOM 766 O O . PRO A 1 95 ? -0.226 18.603 6.327 1.00 82.50 95 PRO A O 1
ATOM 769 N N . LEU A 1 96 ? -2.210 17.901 7.144 1.00 78.81 96 LEU A N 1
ATOM 770 C CA . LEU A 1 96 ? -2.370 18.951 8.155 1.00 78.81 96 LEU A CA 1
ATOM 771 C C . LEU A 1 96 ? -2.033 18.491 9.585 1.00 78.81 96 LEU A C 1
ATOM 773 O O . LEU A 1 96 ? -1.787 19.332 10.446 1.00 78.81 96 LEU A O 1
ATOM 777 N N . ASN A 1 97 ? -1.906 17.183 9.825 1.00 74.50 97 ASN A N 1
ATOM 778 C CA . ASN A 1 97 ? -1.730 16.572 11.151 1.00 74.50 97 ASN A CA 1
ATOM 779 C C . ASN A 1 97 ? -2.778 17.070 12.152 1.00 74.50 97 ASN A C 1
ATOM 781 O O . ASN A 1 97 ? -2.460 17.403 13.297 1.00 74.50 97 ASN A O 1
ATOM 785 N N . GLU A 1 98 ? -4.028 17.149 11.704 1.00 81.94 98 GLU A N 1
ATOM 786 C CA . GLU A 1 98 ? -5.125 17.585 12.556 1.00 81.94 98 GLU A CA 1
ATOM 787 C C . GLU A 1 98 ? -5.333 16.610 13.725 1.00 81.94 98 GLU A C 1
ATOM 789 O O . GLU A 1 98 ? -4.988 15.426 13.627 1.00 81.94 98 GLU A O 1
ATOM 794 N N . PRO A 1 99 ? -5.937 17.058 14.842 1.00 84.56 99 PRO A N 1
ATOM 795 C CA . PRO A 1 99 ? -6.203 16.189 15.982 1.00 84.56 99 PRO A CA 1
ATOM 796 C C . PRO A 1 99 ? -6.928 14.901 15.586 1.00 84.56 99 PRO A C 1
ATOM 798 O O . PRO A 1 99 ? -6.573 13.838 16.086 1.00 84.56 99 PRO A O 1
ATOM 801 N N . LYS A 1 100 ? -7.885 14.979 14.651 1.00 81.94 100 LYS A N 1
ATOM 802 C CA . LYS A 1 100 ? -8.605 13.812 14.127 1.00 81.94 100 LYS A CA 1
ATOM 803 C C . LYS A 1 100 ? -7.658 12.820 13.454 1.00 81.94 100 LYS A C 1
ATOM 805 O O . LYS A 1 100 ? -7.681 11.642 13.795 1.00 81.94 100 LYS A O 1
ATOM 810 N N . GLU A 1 101 ? -6.767 13.302 12.588 1.00 84.06 101 GLU A N 1
ATOM 811 C CA . GLU A 1 101 ? -5.795 12.459 11.887 1.00 84.06 101 GLU A CA 1
ATOM 812 C C . GLU A 1 101 ? -4.873 11.722 12.870 1.00 84.06 101 GLU A C 1
ATOM 814 O O . GLU A 1 101 ? -4.611 10.524 12.728 1.00 84.06 101 GLU A O 1
ATOM 819 N N . LEU A 1 102 ? -4.424 12.427 13.914 1.00 86.75 102 LEU A N 1
ATOM 820 C CA . LEU A 1 102 ? -3.588 11.852 14.964 1.00 86.75 102 LEU A CA 1
ATOM 821 C C . LEU A 1 102 ? -4.350 10.834 15.827 1.00 86.75 102 LEU A C 1
ATOM 823 O O . LEU A 1 102 ? -3.776 9.811 16.207 1.00 86.75 102 LEU A O 1
ATOM 827 N N . GLN A 1 103 ? -5.629 11.083 16.127 1.00 88.06 103 GLN A N 1
ATOM 828 C CA . GLN A 1 103 ? -6.466 10.111 16.833 1.00 88.06 103 GLN A CA 1
ATOM 829 C C . GLN A 1 103 ? -6.651 8.843 15.998 1.00 88.06 103 GLN A C 1
ATOM 831 O O . GLN A 1 103 ? -6.391 7.754 16.508 1.00 88.06 103 GLN A O 1
ATOM 836 N N . THR A 1 104 ? -7.004 8.958 14.715 1.00 86.31 104 THR A N 1
ATOM 837 C CA . THR A 1 104 ? -7.155 7.793 13.834 1.00 86.31 104 THR A CA 1
ATOM 838 C C . THR A 1 104 ? -5.845 7.014 13.718 1.00 86.31 104 THR A C 1
ATOM 840 O O . THR A 1 104 ? -5.844 5.791 13.867 1.00 86.31 104 THR A O 1
ATOM 843 N N . 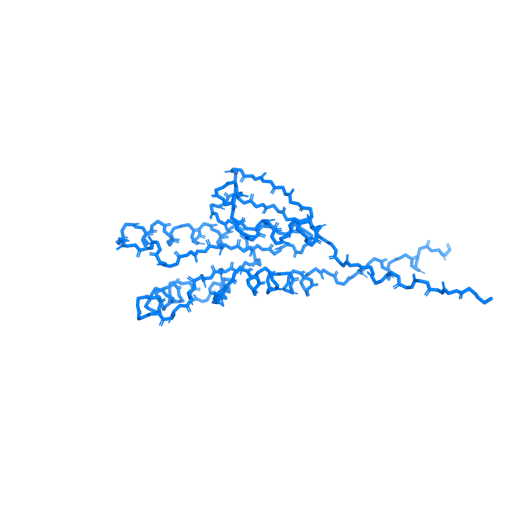LEU A 1 105 ? -4.706 7.700 13.555 1.00 90.00 105 LEU A N 1
ATOM 844 C CA . LEU A 1 105 ? -3.386 7.064 13.576 1.00 90.00 105 LEU A CA 1
ATOM 845 C C . LEU A 1 105 ? -3.164 6.267 14.869 1.00 90.00 105 LEU A C 1
ATOM 847 O O . LEU A 1 105 ? -2.737 5.114 14.806 1.00 90.00 105 LEU A O 1
ATOM 851 N N . LYS A 1 106 ? -3.483 6.847 16.032 1.00 90.25 106 LYS A N 1
ATOM 852 C CA . LYS A 1 106 ? -3.343 6.182 17.335 1.00 90.25 106 LYS A CA 1
ATOM 853 C C . LYS A 1 106 ? -4.247 4.953 17.453 1.00 90.25 106 LYS A C 1
ATOM 855 O O . LYS A 1 106 ? -3.811 3.925 17.968 1.00 90.25 106 LYS A O 1
ATOM 860 N N . VAL A 1 107 ? -5.485 5.030 16.961 1.00 91.88 107 VAL A N 1
ATOM 861 C CA . VAL A 1 107 ? -6.416 3.891 16.945 1.00 91.88 107 VAL A CA 1
ATOM 862 C C . VAL A 1 107 ? -5.866 2.761 16.073 1.00 91.88 107 VAL A C 1
ATOM 864 O O . VAL A 1 107 ? -5.810 1.618 16.530 1.00 91.88 107 VAL A O 1
ATOM 867 N N . ILE A 1 108 ? -5.394 3.070 14.859 1.00 92.94 108 ILE A N 1
ATOM 868 C CA . ILE A 1 108 ? -4.782 2.082 13.957 1.00 92.94 108 ILE A CA 1
ATOM 869 C C . ILE A 1 108 ? -3.542 1.464 14.615 1.00 92.94 108 ILE A C 1
ATOM 871 O O . ILE A 1 108 ? -3.415 0.242 14.665 1.00 92.94 108 ILE A O 1
ATOM 875 N N . GLN A 1 109 ? -2.645 2.286 15.164 1.00 93.38 109 GLN A N 1
ATOM 876 C CA . GLN A 1 109 ? -1.432 1.816 15.839 1.00 93.38 109 GLN A CA 1
ATOM 877 C C . GLN A 1 109 ? -1.744 0.857 16.987 1.00 93.38 109 GLN A C 1
ATOM 879 O O . GLN A 1 109 ? -1.129 -0.202 17.068 1.00 93.38 109 GLN A O 1
ATOM 884 N N . ASN A 1 110 ? -2.709 1.196 17.844 1.00 94.38 110 ASN A N 1
ATOM 885 C CA . ASN A 1 110 ? -3.101 0.345 18.966 1.00 94.38 110 ASN A CA 1
ATOM 886 C C . ASN A 1 110 ? -3.736 -0.968 18.495 1.00 94.38 110 ASN A C 1
ATOM 888 O O . ASN A 1 110 ? -3.446 -2.023 19.054 1.00 94.38 110 ASN A O 1
ATOM 892 N N . ARG A 1 111 ? -4.587 -0.921 17.462 1.00 94.94 111 ARG A N 1
ATOM 893 C CA . ARG A 1 111 ? -5.297 -2.103 16.955 1.00 94.94 111 ARG A CA 1
ATOM 894 C C . ARG A 1 111 ? -4.375 -3.087 16.238 1.00 94.94 111 ARG A C 1
ATOM 896 O O . ARG A 1 111 ? -4.580 -4.291 16.341 1.00 94.94 111 ARG A O 1
ATOM 903 N N . PHE A 1 112 ? -3.372 -2.582 15.526 1.00 95.06 112 PHE A N 1
ATOM 904 C CA . PHE A 1 112 ? -2.417 -3.385 14.757 1.00 95.06 112 PHE A CA 1
ATOM 905 C C . PHE A 1 112 ? -1.048 -3.499 15.438 1.00 95.06 112 PHE A C 1
ATOM 907 O O . PHE A 1 112 ? -0.064 -3.892 14.802 1.00 95.06 112 PHE A O 1
ATOM 914 N N . PHE A 1 113 ? -0.976 -3.187 16.733 1.00 93.69 113 PHE A N 1
ATOM 915 C CA . PHE A 1 113 ? 0.239 -3.327 17.521 1.00 93.69 113 PHE A CA 1
ATOM 916 C C . PHE A 1 113 ? 0.719 -4.785 17.516 1.00 93.69 113 PHE A C 1
ATOM 918 O O . PHE A 1 113 ? -0.057 -5.712 17.737 1.00 93.69 113 PHE A O 1
ATOM 925 N N . GLY A 1 114 ? 2.006 -4.996 17.237 1.00 91.94 114 GLY A N 1
ATOM 926 C CA . GLY A 1 114 ? 2.598 -6.335 17.139 1.00 91.94 114 GLY A CA 1
ATOM 927 C C . GLY A 1 114 ? 2.293 -7.091 15.839 1.00 91.94 114 GLY A C 1
ATOM 928 O O . GLY A 1 114 ? 2.820 -8.185 15.649 1.00 91.94 114 GLY A O 1
ATOM 929 N N . SER A 1 115 ? 1.495 -6.525 14.927 1.00 94.88 115 SER A N 1
ATOM 930 C CA . SER A 1 115 ? 1.354 -7.061 13.568 1.00 94.88 115 SER A CA 1
ATOM 931 C C . SER A 1 115 ? 2.570 -6.717 12.696 1.00 94.88 115 SER A C 1
ATOM 933 O O . SER A 1 115 ? 3.456 -5.952 13.081 1.00 94.88 115 SER A O 1
ATOM 935 N N . ASN A 1 116 ? 2.608 -7.254 11.479 1.00 94.00 116 ASN A N 1
ATOM 936 C CA . ASN A 1 116 ? 3.608 -6.912 10.467 1.00 94.00 116 ASN A CA 1
ATOM 937 C C . ASN A 1 116 ? 3.330 -5.577 9.741 1.00 94.00 116 ASN A C 1
ATOM 939 O O . ASN A 1 116 ? 4.102 -5.213 8.848 1.00 94.00 116 ASN A O 1
ATOM 943 N N . LEU A 1 117 ? 2.268 -4.848 10.114 1.00 96.88 117 LEU A N 1
ATOM 944 C CA . LEU A 1 117 ? 1.912 -3.560 9.524 1.00 96.88 117 LEU A CA 1
ATOM 945 C C . LEU A 1 117 ? 2.892 -2.458 9.942 1.00 96.88 117 LEU A C 1
ATOM 947 O O . LEU A 1 117 ? 3.052 -2.156 11.123 1.00 96.88 117 LEU A O 1
ATOM 951 N N . LYS A 1 118 ? 3.496 -1.792 8.957 1.00 96.62 118 LYS A N 1
ATOM 952 C CA . LYS A 1 118 ? 4.315 -0.587 9.162 1.00 96.62 118 LYS A CA 1
ATOM 953 C C . LYS A 1 118 ? 3.535 0.629 8.684 1.00 96.62 118 LYS A C 1
ATOM 955 O O . LYS A 1 118 ? 2.971 0.590 7.600 1.00 96.62 118 LYS A O 1
ATOM 960 N N . ILE A 1 119 ? 3.503 1.713 9.450 1.00 94.94 119 ILE A N 1
ATOM 961 C CA . ILE A 1 119 ? 2.720 2.906 9.091 1.00 94.94 119 ILE A CA 1
ATOM 962 C C . ILE A 1 119 ? 3.665 4.028 8.665 1.00 94.94 119 ILE A C 1
ATOM 964 O O . ILE A 1 119 ? 4.634 4.322 9.361 1.00 94.94 119 ILE A O 1
ATOM 968 N N . LEU A 1 120 ? 3.373 4.648 7.524 1.00 94.06 120 LEU A N 1
ATOM 969 C CA . LEU A 1 120 ? 4.084 5.796 6.976 1.00 94.06 120 LEU A CA 1
ATOM 970 C C . LEU A 1 120 ? 3.093 6.943 6.807 1.00 94.06 120 LEU A C 1
ATOM 972 O O . LEU A 1 120 ? 2.147 6.834 6.028 1.00 94.06 120 LEU A O 1
ATOM 976 N N . THR A 1 121 ? 3.314 8.045 7.514 1.00 92.12 121 THR A N 1
ATOM 977 C CA . THR A 1 121 ? 2.548 9.271 7.295 1.00 92.12 121 THR A CA 1
ATOM 978 C C . THR A 1 121 ? 3.128 10.033 6.110 1.00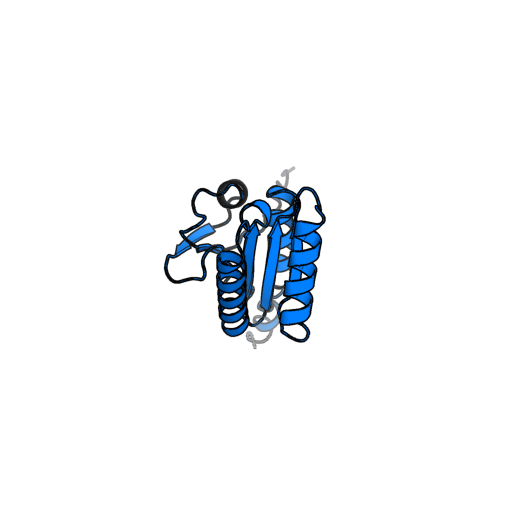 92.12 121 THR A C 1
ATOM 980 O O . THR A 1 121 ? 4.345 10.174 5.969 1.00 92.12 121 THR A O 1
ATOM 983 N N . VAL A 1 122 ? 2.260 10.510 5.223 1.00 91.31 122 VAL A N 1
ATOM 984 C CA . VAL A 1 122 ? 2.647 11.232 4.008 1.00 91.31 122 VAL A CA 1
ATOM 985 C C . VAL A 1 122 ? 1.825 12.509 3.875 1.00 91.31 122 VAL A C 1
ATOM 987 O O . VAL A 1 122 ? 0.652 12.548 4.231 1.00 91.31 122 VAL A O 1
ATOM 990 N N . ARG A 1 123 ? 2.463 13.575 3.381 1.00 90.12 123 ARG A N 1
ATOM 991 C CA . ARG A 1 123 ? 1.854 14.918 3.282 1.00 90.12 123 ARG A CA 1
ATOM 992 C C . ARG A 1 123 ? 1.554 15.359 1.853 1.00 90.12 123 ARG A C 1
ATOM 994 O O . ARG A 1 123 ? 0.845 16.332 1.645 1.00 90.12 123 ARG A O 1
ATOM 1001 N N . ASN A 1 124 ? 2.156 14.696 0.870 1.00 92.44 124 ASN A N 1
ATOM 1002 C CA . ASN A 1 124 ? 1.925 14.941 -0.549 1.00 92.44 124 ASN A CA 1
ATOM 1003 C C . ASN A 1 124 ? 2.235 13.668 -1.353 1.00 92.44 124 ASN A C 1
ATOM 1005 O O . ASN A 1 124 ? 2.984 12.794 -0.903 1.00 92.44 124 ASN A O 1
ATOM 1009 N N . TYR A 1 125 ? 1.679 13.581 -2.560 1.00 94.38 125 TYR A N 1
ATOM 1010 C CA . TYR A 1 125 ? 1.798 12.394 -3.408 1.00 94.38 125 TYR A CA 1
ATOM 1011 C C . TYR A 1 125 ? 3.208 12.159 -3.955 1.00 94.38 125 TYR A C 1
ATOM 1013 O O . TYR A 1 125 ? 3.585 11.009 -4.184 1.00 94.38 125 TYR A O 1
ATOM 1021 N N . ALA A 1 126 ? 4.010 13.212 -4.127 1.00 94.88 126 ALA A N 1
ATOM 1022 C CA . ALA A 1 126 ? 5.371 13.085 -4.638 1.00 94.88 126 ALA A CA 1
ATOM 1023 C C . ALA A 1 126 ? 6.293 12.404 -3.618 1.00 94.88 126 ALA A C 1
ATOM 1025 O O . ALA A 1 126 ? 6.964 11.425 -3.947 1.00 94.88 126 ALA A O 1
ATOM 1026 N N . GLU A 1 127 ? 6.268 12.859 -2.364 1.00 93.94 127 GLU A N 1
ATOM 1027 C CA . GLU A 1 127 ? 7.010 12.238 -1.265 1.00 93.94 127 GLU A CA 1
ATOM 1028 C C . GLU A 1 127 ? 6.468 10.842 -0.939 1.00 93.94 127 GLU A C 1
ATOM 1030 O O . GLU A 1 127 ? 7.256 9.940 -0.659 1.00 93.94 127 GLU A O 1
ATOM 1035 N N . MET A 1 128 ? 5.154 10.617 -1.070 1.00 96.06 128 MET A N 1
ATOM 1036 C CA . MET A 1 128 ? 4.574 9.277 -0.950 1.00 96.06 128 MET A CA 1
ATOM 1037 C C . MET A 1 128 ? 5.175 8.307 -1.975 1.00 96.06 128 MET A C 1
ATOM 1039 O O . MET A 1 128 ? 5.723 7.273 -1.593 1.00 96.06 128 MET A O 1
ATOM 1043 N N . VAL A 1 129 ? 5.116 8.640 -3.270 1.00 96.94 129 VAL A N 1
ATOM 1044 C CA . VAL A 1 129 ? 5.647 7.780 -4.340 1.00 96.94 129 VAL A CA 1
ATOM 1045 C C . VAL A 1 129 ? 7.153 7.577 -4.178 1.00 96.94 129 VAL A C 1
ATOM 1047 O O . VAL A 1 129 ? 7.640 6.452 -4.268 1.00 96.94 129 VAL A O 1
ATOM 1050 N N . LYS A 1 130 ? 7.902 8.637 -3.871 1.00 95.25 130 LYS A N 1
ATOM 1051 C CA . LYS A 1 130 ? 9.346 8.566 -3.617 1.00 95.25 130 LYS A CA 1
ATOM 1052 C C . LYS A 1 130 ? 9.682 7.639 -2.445 1.00 95.25 130 LYS A C 1
ATOM 1054 O O . LYS A 1 130 ? 10.576 6.804 -2.577 1.00 95.25 130 LYS A O 1
ATOM 1059 N N . GLY A 1 131 ? 8.953 7.739 -1.333 1.00 95.75 131 GLY A N 1
ATOM 1060 C CA . GLY A 1 131 ? 9.108 6.862 -0.172 1.00 95.75 131 GLY A CA 1
ATOM 1061 C C . GLY A 1 131 ? 8.802 5.401 -0.502 1.00 95.75 131 GLY A C 1
ATOM 1062 O O . GLY A 1 131 ? 9.604 4.518 -0.191 1.00 95.75 131 GLY A O 1
ATOM 1063 N N . MET A 1 132 ? 7.700 5.143 -1.217 1.00 97.12 132 MET A N 1
ATOM 1064 C CA . MET A 1 132 ? 7.361 3.801 -1.701 1.00 97.12 132 MET A CA 1
ATOM 1065 C C . MET A 1 132 ? 8.492 3.213 -2.547 1.00 97.12 132 MET A C 1
ATOM 1067 O O . MET A 1 132 ? 8.956 2.109 -2.272 1.00 97.12 132 MET A O 1
ATOM 1071 N N . LEU A 1 133 ? 8.970 3.950 -3.554 1.00 96.38 133 LEU A N 1
ATOM 1072 C CA . LEU A 1 133 ? 10.016 3.477 -4.459 1.00 96.38 133 LEU A CA 1
ATOM 1073 C C . LEU A 1 133 ? 11.349 3.264 -3.739 1.00 96.38 133 LEU A C 1
ATOM 1075 O O . LEU A 1 133 ? 12.048 2.303 -4.052 1.00 96.38 133 LEU A O 1
ATOM 1079 N N . MET A 1 134 ? 11.687 4.094 -2.749 1.00 95.00 134 MET A N 1
ATOM 1080 C CA . MET A 1 134 ? 12.877 3.899 -1.918 1.00 95.00 134 MET A CA 1
ATOM 1081 C C . MET A 1 134 ? 12.806 2.578 -1.144 1.00 95.00 134 MET A C 1
ATOM 1083 O O . MET A 1 134 ? 13.747 1.786 -1.193 1.00 95.00 134 MET A O 1
ATOM 1087 N N . ILE A 1 135 ? 11.674 2.303 -0.491 1.00 95.56 135 ILE A N 1
ATOM 1088 C CA . ILE A 1 135 ? 11.451 1.049 0.240 1.00 95.56 135 ILE A CA 1
ATOM 1089 C C . ILE A 1 135 ? 11.463 -0.136 -0.721 1.00 95.56 135 ILE A C 1
ATOM 1091 O O . ILE A 1 135 ? 12.132 -1.134 -0.461 1.00 95.56 135 ILE A O 1
ATOM 1095 N N . VAL A 1 136 ? 10.757 -0.041 -1.850 1.00 95.62 136 VAL A N 1
ATOM 1096 C CA . VAL A 1 136 ? 10.721 -1.098 -2.870 1.00 95.62 136 VAL A CA 1
ATOM 1097 C C . VAL A 1 136 ? 12.121 -1.377 -3.386 1.00 95.62 136 VAL A C 1
ATOM 1099 O O . VAL A 1 136 ? 12.494 -2.539 -3.484 1.00 95.62 136 VAL A O 1
ATOM 1102 N N . LYS A 1 137 ? 12.921 -0.351 -3.673 1.00 92.81 137 LYS A N 1
ATOM 1103 C CA . LYS A 1 137 ? 14.297 -0.513 -4.144 1.00 92.81 137 LYS A CA 1
ATOM 1104 C C . LYS A 1 137 ? 15.193 -1.157 -3.084 1.00 92.81 137 LYS A C 1
ATOM 1106 O O . LYS A 1 137 ? 15.977 -2.028 -3.432 1.00 92.81 137 LYS A O 1
ATOM 1111 N N . ALA A 1 138 ? 15.051 -0.776 -1.813 1.00 90.69 138 ALA A N 1
ATOM 1112 C CA . ALA A 1 138 ? 15.823 -1.346 -0.706 1.00 90.69 138 ALA A CA 1
ATOM 1113 C C . ALA A 1 138 ? 15.417 -2.790 -0.352 1.00 90.69 138 ALA A C 1
ATOM 1115 O O . ALA A 1 138 ? 16.232 -3.556 0.151 1.00 90.69 138 ALA A O 1
ATOM 1116 N N . THR A 1 139 ? 14.155 -3.157 -0.595 1.00 88.38 139 THR A N 1
ATOM 1117 C CA . THR A 1 139 ? 13.600 -4.495 -0.301 1.00 88.38 139 THR A CA 1
ATOM 1118 C C . THR A 1 139 ? 13.616 -5.435 -1.502 1.00 88.38 139 THR A C 1
ATOM 1120 O O . THR A 1 139 ? 13.531 -6.650 -1.336 1.00 88.38 139 THR A O 1
ATOM 1123 N N . SER A 1 140 ? 13.756 -4.898 -2.714 1.00 82.62 140 SER A N 1
ATOM 1124 C CA . SER A 1 140 ? 14.115 -5.684 -3.889 1.00 82.62 140 SER A CA 1
ATOM 1125 C C . SER A 1 140 ? 15.481 -6.291 -3.614 1.00 82.62 140 SER A C 1
ATOM 1127 O O . SER A 1 140 ? 16.407 -5.558 -3.268 1.00 82.62 140 SER A O 1
ATOM 1129 N N . LYS A 1 141 ? 15.608 -7.620 -3.726 1.00 68.00 141 LYS A N 1
ATOM 1130 C CA . LYS A 1 141 ? 16.901 -8.290 -3.548 1.00 68.00 141 LYS A CA 1
ATOM 1131 C C . LYS A 1 141 ? 17.967 -7.509 -4.335 1.00 68.00 141 LYS A C 1
ATOM 1133 O O . LYS A 1 141 ? 17.718 -7.223 -5.513 1.00 68.00 141 LYS A O 1
ATOM 1138 N N . PRO A 1 142 ? 19.138 -7.181 -3.751 1.00 55.78 142 PRO A N 1
ATOM 1139 C CA . PRO A 1 142 ? 20.274 -6.857 -4.595 1.00 55.78 142 PRO A CA 1
ATOM 1140 C C . PRO A 1 142 ? 20.434 -8.057 -5.518 1.00 55.78 142 PRO A C 1
ATOM 1142 O O . PRO A 1 142 ? 20.222 -9.182 -5.079 1.00 55.78 142 PRO A O 1
ATOM 1145 N N . HIS A 1 143 ? 20.686 -7.801 -6.790 1.00 49.38 143 HIS A N 1
ATOM 1146 C CA . HIS A 1 143 ? 20.992 -8.771 -7.830 1.00 49.38 143 HIS A CA 1
ATOM 1147 C C . HIS A 1 143 ? 21.806 -9.974 -7.289 1.00 49.38 143 HIS A C 1
ATOM 1149 O O . HIS A 1 143 ? 23.028 -9.977 -7.319 1.00 49.38 143 HIS A O 1
ATOM 1155 N N . MET A 1 144 ? 21.124 -10.984 -6.739 1.00 42.41 144 MET A N 1
ATOM 1156 C CA . MET A 1 144 ? 21.724 -12.175 -6.119 1.00 42.41 144 MET A CA 1
ATOM 1157 C C . MET A 1 144 ? 22.063 -13.224 -7.186 1.00 42.41 144 MET A C 1
ATOM 1159 O O . MET A 1 144 ? 22.521 -14.314 -6.852 1.00 42.41 144 MET A O 1
ATOM 1163 N N . ASP A 1 145 ? 21.873 -12.873 -8.460 1.00 44.09 145 ASP A N 1
ATOM 1164 C CA . ASP A 1 145 ? 22.146 -13.725 -9.611 1.00 44.09 145 ASP A CA 1
ATOM 1165 C C . ASP A 1 145 ? 23.529 -13.469 -10.233 1.00 44.09 145 ASP A C 1
ATOM 1167 O O . ASP A 1 145 ? 24.046 -14.356 -10.899 1.00 44.09 145 ASP A O 1
ATOM 1171 N N . SER A 1 146 ? 24.236 -12.367 -9.930 1.00 44.91 146 SER A N 1
ATOM 1172 C CA . SER A 1 146 ? 25.625 -12.216 -10.417 1.00 44.91 146 SER A CA 1
ATOM 1173 C C . SER A 1 146 ? 26.654 -13.068 -9.661 1.00 44.91 146 SER A C 1
ATOM 1175 O O . SER A 1 146 ? 27.809 -13.143 -10.079 1.00 44.91 146 SER A O 1
ATOM 1177 N N . ILE A 1 147 ? 26.262 -13.727 -8.562 1.00 48.66 147 ILE A N 1
ATOM 1178 C CA . ILE A 1 147 ? 27.157 -14.584 -7.760 1.00 48.66 147 ILE A CA 1
ATOM 1179 C C . ILE A 1 147 ? 26.912 -16.082 -8.018 1.00 48.66 147 ILE A C 1
ATOM 1181 O O . ILE A 1 147 ? 27.783 -16.897 -7.720 1.00 48.66 147 ILE A O 1
ATOM 1185 N N . ARG A 1 148 ? 25.783 -16.480 -8.627 1.00 47.69 148 ARG A N 1
ATOM 1186 C CA . ARG A 1 148 ? 25.531 -17.898 -8.958 1.00 47.69 148 ARG A CA 1
ATOM 1187 C C . ARG A 1 148 ? 26.042 -18.331 -10.332 1.00 47.69 148 ARG A C 1
ATOM 1189 O O . ARG A 1 148 ? 26.388 -19.499 -10.472 1.00 47.69 148 ARG A O 1
ATOM 1196 N N . ASP A 1 149 ? 26.230 -17.409 -11.273 1.00 48.12 149 ASP A N 1
ATOM 1197 C CA . ASP A 1 149 ? 26.691 -17.750 -12.630 1.00 48.12 149 ASP A CA 1
ATOM 1198 C C . ASP A 1 149 ? 28.216 -17.859 -12.790 1.00 48.12 149 ASP A C 1
ATOM 1200 O O . ASP A 1 149 ? 28.702 -18.209 -13.863 1.00 48.12 149 ASP A O 1
ATOM 1204 N N . ARG A 1 150 ? 29.005 -17.622 -11.732 1.00 50.12 150 ARG A N 1
ATOM 1205 C CA . ARG A 1 150 ? 30.474 -17.762 -11.793 1.00 50.12 150 ARG A CA 1
ATOM 1206 C C . ARG A 1 150 ? 31.006 -19.111 -11.293 1.00 50.12 150 ARG A C 1
ATOM 1208 O O . ARG A 1 150 ? 32.193 -19.373 -11.440 1.00 50.12 150 ARG A O 1
ATOM 1215 N N . ASN A 1 151 ? 30.136 -19.977 -10.765 1.00 48.97 151 ASN A N 1
ATOM 1216 C CA . ASN A 1 151 ? 30.512 -21.302 -10.251 1.00 48.97 151 ASN A CA 1
ATOM 1217 C C . ASN A 1 151 ? 29.930 -22.471 -11.075 1.00 48.97 151 ASN A C 1
ATOM 1219 O O . ASN A 1 151 ? 29.994 -23.611 -10.624 1.00 48.97 151 ASN A O 1
ATOM 1223 N N . ALA A 1 152 ? 29.358 -22.207 -12.257 1.00 51.25 152 ALA A N 1
ATOM 1224 C CA . ALA A 1 152 ? 28.793 -23.234 -13.146 1.00 51.25 152 ALA A CA 1
ATOM 1225 C C . ALA A 1 152 ? 29.565 -23.417 -14.469 1.00 51.25 152 ALA A C 1
ATOM 1227 O O . ALA A 1 152 ? 29.136 -24.179 -15.329 1.00 51.25 152 ALA A O 1
ATOM 1228 N N . SER A 1 153 ? 30.712 -22.757 -14.627 1.00 49.41 153 SER A N 1
ATOM 1229 C CA . SER A 1 153 ? 31.686 -23.024 -15.692 1.00 49.41 153 SER A CA 1
ATOM 1230 C C . SER A 1 153 ? 32.940 -23.650 -15.081 1.00 49.41 153 SER A C 1
ATOM 1232 O O . SER A 1 153 ? 33.981 -23.008 -14.945 1.00 49.41 153 SER A O 1
ATOM 1234 N N . GLY A 1 154 ? 32.778 -24.900 -14.643 1.00 39.25 154 GLY A N 1
ATOM 1235 C CA . GLY A 1 154 ? 33.863 -25.858 -14.431 1.00 39.25 154 GLY A CA 1
ATOM 1236 C C . GLY A 1 154 ? 33.912 -26.823 -15.602 1.00 39.25 154 GLY A C 1
ATOM 1237 O O . GLY A 1 154 ? 32.815 -27.251 -16.025 1.00 39.25 154 GLY A O 1
#